Protein AF-A0A1S8C5I7-F1 (afdb_monomer)

Nearest PDB structures (foldseek):
  5ugz-assembly2_B  TM=8.066E-01  e=6.569E-02  Escherichia coli
  6fvj-assembly2_B  TM=6.673E-01  e=2.193E-01  Mycobacterium tuberculosis
  6fvj-assembly5_E  TM=6.639E-01  e=2.345E-01  Mycobacterium tuberculosis
  4dnp-assembly1_A  TM=7.672E-01  e=3.748E-01  Petunia x hybrida
  6fw5-assembly2_B  TM=6.470E-01  e=4.285E-01  Mycobacterium tuberculosis CDC1551

Radius of gyration: 14.17 Å; Cα contacts (8 Å, |Δi|>4): 96; chains: 1; bounding box: 42×15×36 Å

Mean predicted aligned error: 10.76 Å

Solvent-accessible surface area (backbone atoms only — not comparable to full-atom values): 5033 Å² total; per-residue (Å²): 135,88,78,78,86,74,85,69,82,79,69,76,59,47,80,84,54,81,56,66,55,60,76,72,40,22,74,60,21,90,86,55,52,68,69,61,59,68,49,44,54,69,36,46,69,23,53,61,47,80,52,79,37,76,93,32,36,80,56,36,68,80,77,37,40,69,65,47,51,51,54,54,51,53,48,46,73,75,72,104

Secondary structure (DSSP, 8-state):
--------S----BTT----------TT-SSS-HHHHHHHHHHBSS-------TT--S-HHHHSHHHHHHHHHHHHHHH-

pLDDT: mean 72.2, std 20.96, range [31.3, 95.0]

Sequence (80 aa):
LVPGAAAGPAATRWAGSGCRRCTCGGAQDAFLGRAATEATGEFVSGPYALEVLEDADHWLPELAADRVGELVTAHVRTHG

Structure (mmCIF, N/CA/C/O backbone):
data_AF-A0A1S8C5I7-F1
#
_entry.id   AF-A0A1S8C5I7-F1
#
loop_
_atom_site.group_PDB
_atom_site.id
_atom_site.type_symbol
_atom_site.label_atom_id
_atom_site.label_alt_id
_atom_site.label_comp_id
_atom_site.label_asym_id
_atom_site.label_entity_id
_atom_site.label_seq_id
_atom_site.pdbx_PDB_ins_code
_atom_site.Cartn_x
_atom_site.Cartn_y
_atom_site.Cartn_z
_atom_site.occupancy
_atom_site.B_iso_or_equiv
_atom_site.auth_seq_id
_atom_site.auth_comp_id
_atom_site.auth_asym_id
_atom_site.auth_atom_id
_atom_site.pdbx_PDB_model_num
ATOM 1 N N . LEU A 1 1 ? 26.847 -3.207 4.632 1.00 37.00 1 LEU A N 1
ATOM 2 C CA . LEU A 1 1 ? 26.552 -3.828 5.942 1.00 37.00 1 LEU A CA 1
ATOM 3 C C . LEU A 1 1 ? 26.103 -2.718 6.880 1.00 37.00 1 LEU A C 1
ATOM 5 O O . LEU A 1 1 ? 26.952 -2.008 7.401 1.00 37.00 1 LEU A O 1
ATOM 9 N N . VAL A 1 2 ? 24.797 -2.484 7.005 1.00 40.31 2 VAL A N 1
ATOM 10 C CA . VAL A 1 2 ? 24.283 -1.550 8.018 1.00 40.31 2 VAL A CA 1
ATOM 11 C C . VAL A 1 2 ? 24.263 -2.320 9.345 1.00 40.31 2 VAL A C 1
ATOM 13 O O . VAL A 1 2 ? 23.630 -3.376 9.392 1.00 40.31 2 VAL A O 1
ATOM 16 N N . PRO A 1 3 ? 24.996 -1.894 10.387 1.00 36.28 3 PRO A N 1
ATOM 17 C CA . PRO A 1 3 ? 25.014 -2.604 11.654 1.00 36.28 3 PRO A CA 1
ATOM 18 C C . PRO A 1 3 ? 23.746 -2.305 12.464 1.00 36.28 3 PRO A C 1
ATOM 20 O O . PRO A 1 3 ? 23.314 -1.161 12.546 1.00 36.28 3 PRO A O 1
ATOM 23 N N . GLY A 1 4 ? 23.193 -3.371 13.051 1.00 39.41 4 GLY A N 1
ATOM 24 C CA . GLY A 1 4 ? 22.288 -3.417 14.205 1.00 39.41 4 GLY A CA 1
ATOM 25 C C . GLY A 1 4 ? 21.397 -2.205 14.474 1.00 39.41 4 GLY A C 1
ATOM 26 O O . GLY A 1 4 ? 21.761 -1.332 15.260 1.00 39.41 4 GLY A O 1
ATOM 27 N N . ALA A 1 5 ? 20.172 -2.227 13.946 1.00 44.28 5 ALA A N 1
ATOM 28 C CA . ALA A 1 5 ? 19.079 -1.460 14.530 1.00 44.28 5 ALA A CA 1
ATOM 29 C C . ALA A 1 5 ? 18.709 -2.103 15.878 1.00 44.28 5 ALA A C 1
ATOM 31 O O . ALA A 1 5 ? 18.047 -3.139 15.930 1.00 44.28 5 ALA A O 1
ATOM 32 N N . ALA A 1 6 ? 19.199 -1.525 16.974 1.00 40.03 6 ALA A N 1
ATOM 33 C CA . ALA A 1 6 ? 18.743 -1.871 18.311 1.00 40.03 6 ALA A CA 1
ATOM 34 C C . ALA A 1 6 ? 17.269 -1.458 18.460 1.00 40.03 6 ALA A C 1
ATOM 36 O O . ALA A 1 6 ? 16.914 -0.311 18.183 1.00 40.03 6 ALA A O 1
ATOM 37 N N . ALA A 1 7 ? 16.421 -2.395 18.891 1.00 43.97 7 ALA A N 1
ATOM 38 C CA . ALA A 1 7 ? 15.024 -2.131 19.208 1.00 43.97 7 ALA A CA 1
ATOM 39 C C . ALA A 1 7 ? 14.939 -1.110 20.358 1.00 43.97 7 ALA A C 1
ATOM 41 O O . ALA A 1 7 ? 15.359 -1.385 21.483 1.00 43.97 7 ALA A O 1
ATOM 42 N N . GLY A 1 8 ? 14.441 0.090 20.049 1.00 38.28 8 GLY A N 1
ATOM 43 C CA . GLY A 1 8 ? 14.103 1.115 21.036 1.00 38.28 8 GLY A CA 1
ATOM 44 C C . GLY A 1 8 ? 12.891 0.713 21.890 1.00 38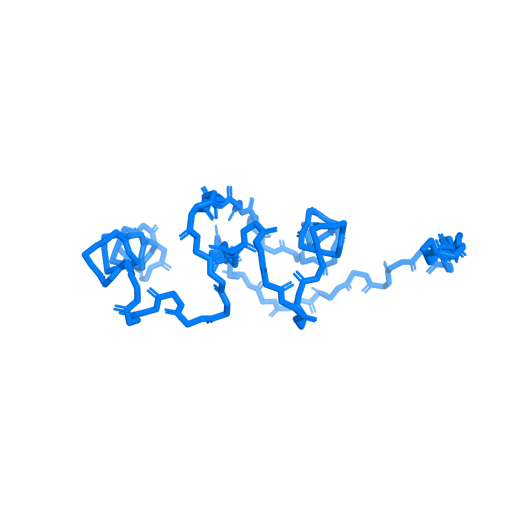.28 8 GLY A C 1
ATOM 45 O O . GLY A 1 8 ? 12.217 -0.272 21.581 1.00 38.28 8 GLY A O 1
ATOM 46 N N . PRO A 1 9 ? 12.613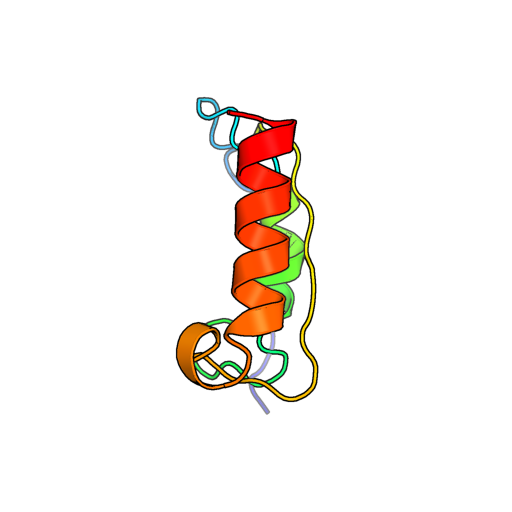 1.448 22.983 1.00 41.28 9 PRO A N 1
ATOM 47 C CA . PRO A 1 9 ? 11.560 1.098 23.932 1.00 41.28 9 PRO A CA 1
ATOM 48 C C . PRO A 1 9 ? 10.189 1.033 23.250 1.00 41.28 9 PRO A C 1
ATOM 50 O O . PRO A 1 9 ? 9.918 1.793 22.321 1.00 41.28 9 PRO A O 1
ATOM 53 N N . ALA A 1 10 ? 9.360 0.103 23.738 1.00 49.88 10 ALA A N 1
ATOM 54 C CA . ALA A 1 10 ? 8.056 -0.282 23.211 1.00 49.88 10 ALA A CA 1
ATOM 55 C C . ALA A 1 10 ? 7.294 0.880 22.557 1.00 49.88 10 ALA A C 1
ATOM 57 O O . ALA A 1 10 ? 6.864 1.820 23.224 1.00 49.88 10 ALA A O 1
ATOM 58 N N . ALA A 1 11 ? 7.140 0.752 21.241 1.00 47.91 11 ALA A N 1
ATOM 59 C CA . ALA A 1 11 ? 6.155 1.403 20.400 1.00 47.91 11 ALA A CA 1
ATOM 60 C C . ALA A 1 11 ? 4.924 1.890 21.179 1.00 47.91 11 ALA A C 1
ATOM 62 O O . ALA A 1 11 ? 4.052 1.099 21.545 1.00 47.91 11 ALA A O 1
ATOM 63 N N . THR A 1 12 ? 4.816 3.195 21.422 1.00 44.91 12 THR A N 1
ATOM 64 C CA . THR A 1 12 ? 3.561 3.774 21.903 1.00 44.91 12 THR A CA 1
ATOM 65 C C . THR A 1 12 ? 2.501 3.523 20.834 1.00 44.91 12 THR A C 1
ATOM 67 O O . THR A 1 12 ? 2.524 4.151 19.776 1.00 44.91 12 THR A O 1
ATOM 70 N N . ARG A 1 13 ? 1.591 2.578 21.096 1.00 49.19 13 ARG A N 1
ATOM 71 C CA . ARG A 1 13 ? 0.447 2.252 20.239 1.00 49.19 13 ARG A CA 1
ATOM 72 C C . ARG A 1 13 ? -0.268 3.544 19.841 1.00 49.19 13 ARG A C 1
ATOM 74 O O . ARG A 1 13 ? -0.797 4.239 20.711 1.00 49.19 13 ARG A O 1
ATOM 81 N N . TRP A 1 14 ? -0.317 3.857 18.548 1.00 42.53 14 TRP A N 1
ATOM 82 C CA . TRP A 1 14 ? -1.107 4.980 18.049 1.00 42.53 14 TRP A CA 1
ATOM 83 C C . TRP A 1 14 ? -2.591 4.600 18.151 1.00 42.53 14 TRP A C 1
ATOM 85 O O . TRP A 1 14 ? -3.172 3.919 17.299 1.00 42.53 14 TRP A O 1
ATOM 95 N N . ALA A 1 15 ? -3.198 4.958 19.280 1.00 37.66 15 ALA A N 1
ATOM 96 C CA . ALA A 1 15 ? -4.619 4.789 19.522 1.00 37.66 15 ALA A CA 1
ATOM 97 C C . ALA A 1 15 ? -5.372 5.901 18.784 1.00 37.66 15 ALA A C 1
ATOM 99 O O . ALA A 1 15 ? -5.283 7.059 19.184 1.00 37.66 15 ALA A O 1
ATOM 100 N N . GLY A 1 16 ? -6.112 5.563 17.720 1.00 44.19 16 GLY A N 1
ATOM 101 C CA . GLY A 1 16 ? -7.047 6.534 17.140 1.00 44.19 16 GLY A CA 1
ATOM 102 C C . GLY A 1 16 ? -7.429 6.430 15.665 1.00 44.19 16 GLY A C 1
ATOM 103 O O . GLY A 1 16 ? -8.212 7.264 15.227 1.00 44.19 16 GLY A O 1
ATOM 104 N N . SER A 1 17 ? -6.967 5.456 14.880 1.00 44.25 17 SER A N 1
ATOM 105 C CA . SER A 1 17 ? -7.370 5.379 13.466 1.00 44.25 17 SER A CA 1
ATOM 106 C C . SER A 1 17 ? -7.565 3.937 13.007 1.00 44.25 17 SER A C 1
ATOM 108 O O . SER A 1 17 ? -6.632 3.151 12.864 1.00 44.25 17 SER A O 1
ATOM 110 N N . GLY A 1 18 ? -8.832 3.579 12.785 1.00 41.19 18 GLY A N 1
ATOM 111 C CA . GLY A 1 18 ? -9.269 2.280 12.281 1.00 41.19 18 GLY A CA 1
ATOM 112 C C . GLY A 1 18 ? -8.989 2.084 10.791 1.00 41.19 18 GLY A C 1
ATOM 113 O O . GLY A 1 18 ? -9.910 1.759 10.051 1.00 41.19 18 GLY A O 1
ATOM 114 N N . CYS A 1 19 ? -7.747 2.272 10.343 1.00 31.30 19 CYS A N 1
ATOM 115 C CA . CYS A 1 19 ? -7.366 2.000 8.958 1.00 31.30 19 CYS A CA 1
ATOM 116 C C . CYS A 1 19 ? -6.995 0.519 8.821 1.00 31.30 19 CYS A C 1
ATOM 118 O O . CYS A 1 19 ? -6.120 0.042 9.540 1.00 31.30 19 CYS A O 1
ATOM 120 N N . ARG A 1 20 ? -7.722 -0.222 7.972 1.00 46.88 20 ARG A N 1
ATOM 121 C CA . ARG A 1 20 ? -7.807 -1.695 8.027 1.00 46.88 20 ARG A CA 1
ATOM 122 C C . ARG A 1 20 ? -6.881 -2.490 7.100 1.00 46.88 20 ARG A C 1
ATOM 124 O O . ARG A 1 20 ? -7.010 -3.710 7.059 1.00 46.88 20 ARG A O 1
ATOM 131 N N . ARG A 1 21 ? -5.948 -1.843 6.388 1.00 46.91 21 ARG A N 1
ATOM 132 C CA . ARG A 1 21 ? -4.900 -2.479 5.556 1.00 46.91 21 ARG A CA 1
ATOM 133 C C . ARG A 1 21 ? -4.090 -1.403 4.820 1.00 46.91 21 ARG A C 1
ATOM 135 O O . ARG A 1 21 ? -4.653 -0.690 4.004 1.00 46.91 21 ARG A O 1
ATOM 142 N N . CYS A 1 22 ? -2.792 -1.289 5.092 1.00 41.47 22 CYS A N 1
ATOM 143 C CA . CYS A 1 22 ? -1.887 -0.385 4.374 1.00 41.47 22 CYS A CA 1
ATOM 144 C C . CYS A 1 22 ? -0.959 -1.225 3.491 1.00 41.47 22 CYS A C 1
ATOM 146 O O . CYS A 1 22 ? -0.172 -2.011 4.010 1.00 41.47 22 CYS A O 1
ATOM 148 N N . THR A 1 23 ? -1.051 -1.076 2.171 1.00 45.84 23 THR A N 1
ATOM 149 C CA . THR A 1 23 ? -0.155 -1.735 1.214 1.00 45.84 23 THR A CA 1
ATOM 150 C C . THR A 1 23 ? 1.085 -0.876 1.002 1.00 45.84 23 THR A C 1
ATOM 152 O O . THR A 1 23 ? 1.020 0.129 0.300 1.00 45.84 23 THR A O 1
ATOM 155 N N . CYS A 1 24 ? 2.207 -1.258 1.604 1.00 47.22 24 CYS A N 1
ATOM 156 C CA . CYS A 1 24 ? 3.513 -0.659 1.332 1.00 47.22 24 CYS A CA 1
ATOM 157 C C . CYS A 1 24 ? 4.384 -1.789 0.789 1.00 47.22 24 CYS A C 1
ATOM 159 O O . CYS A 1 24 ? 4.756 -2.674 1.554 1.00 47.22 24 CYS A O 1
ATOM 161 N N . GLY A 1 25 ? 4.637 -1.839 -0.515 1.00 51.41 25 GLY A N 1
ATOM 162 C CA . GLY A 1 25 ? 5.163 -3.063 -1.109 1.00 51.41 25 GLY A CA 1
ATOM 163 C C . GLY A 1 25 ? 6.119 -2.814 -2.244 1.00 51.41 25 GLY A C 1
ATOM 164 O O . GLY A 1 25 ? 5.737 -3.071 -3.364 1.00 51.41 25 GLY A O 1
ATOM 165 N N . GLY A 1 26 ? 7.342 -2.387 -1.963 1.00 54.78 26 GLY A N 1
ATOM 166 C CA . GLY A 1 26 ? 8.461 -2.651 -2.855 1.00 54.78 26 GLY A CA 1
ATOM 167 C C . GLY A 1 26 ? 9.522 -3.375 -2.049 1.00 54.78 26 GLY A C 1
ATOM 168 O O . GLY A 1 26 ? 10.082 -2.787 -1.125 1.00 54.78 26 GLY A O 1
ATOM 169 N N . ALA A 1 27 ? 9.800 -4.649 -2.339 1.00 62.28 27 ALA A N 1
ATOM 170 C CA . ALA A 1 27 ? 10.891 -5.358 -1.656 1.00 62.28 27 ALA A CA 1
ATOM 171 C C . ALA A 1 27 ? 12.252 -4.660 -1.871 1.00 62.28 27 ALA A C 1
ATOM 173 O O . ALA A 1 27 ? 13.197 -4.882 -1.110 1.00 62.28 27 ALA A O 1
ATOM 174 N N . GLN A 1 28 ? 12.325 -3.790 -2.886 1.00 72.38 28 GLN A N 1
ATOM 175 C CA . GLN A 1 28 ? 13.495 -3.018 -3.286 1.00 72.38 28 GLN A CA 1
ATOM 176 C C . GLN A 1 28 ? 13.362 -1.506 -3.011 1.00 72.38 28 GLN A C 1
ATOM 178 O O . GLN A 1 28 ? 14.127 -0.717 -3.563 1.00 72.38 28 GLN A O 1
ATOM 183 N N . ASP A 1 29 ? 12.417 -1.076 -2.166 1.00 81.81 29 ASP A N 1
ATOM 184 C CA . ASP A 1 29 ? 12.258 0.341 -1.815 1.00 81.81 29 ASP A CA 1
ATOM 185 C C . ASP A 1 29 ? 13.470 0.854 -1.002 1.00 81.81 29 ASP A C 1
ATOM 187 O O . ASP A 1 29 ? 13.788 0.365 0.084 1.00 81.81 29 ASP A O 1
ATOM 191 N N . ALA A 1 30 ? 14.164 1.862 -1.542 1.00 84.06 30 ALA A N 1
ATOM 192 C CA . ALA A 1 30 ? 15.351 2.462 -0.928 1.00 84.06 30 ALA A CA 1
ATOM 193 C C . ALA A 1 30 ? 15.040 3.366 0.281 1.00 84.06 30 ALA A C 1
ATOM 195 O O . ALA A 1 30 ? 15.940 3.687 1.060 1.00 84.06 30 ALA A O 1
ATOM 196 N N . PHE A 1 31 ? 13.787 3.790 0.436 1.00 85.38 31 PHE A N 1
ATOM 197 C CA . PHE A 1 31 ? 13.319 4.694 1.485 1.00 85.38 31 PHE A CA 1
ATOM 198 C C . PHE A 1 31 ? 12.550 3.953 2.581 1.00 85.38 31 PHE A C 1
ATOM 200 O O . PHE A 1 31 ? 12.585 4.368 3.741 1.00 85.38 31 PHE A O 1
ATOM 207 N N 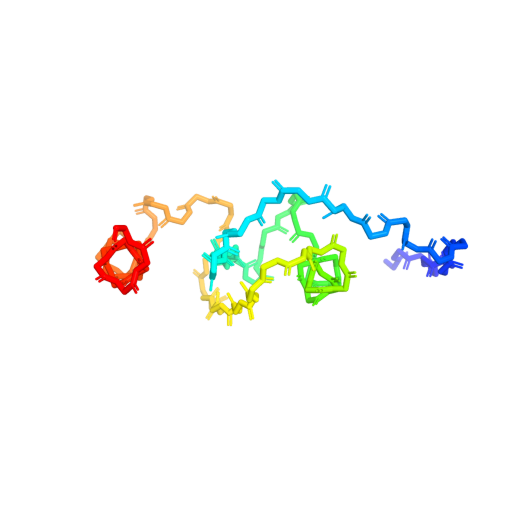. LEU A 1 32 ? 11.884 2.848 2.233 1.00 83.12 32 LEU A N 1
ATOM 208 C CA . LEU A 1 32 ? 11.097 2.033 3.158 1.00 83.12 32 LEU A CA 1
ATOM 209 C C . LEU A 1 32 ? 11.702 0.637 3.323 1.00 83.12 32 LEU A C 1
ATOM 211 O O . LEU A 1 32 ? 11.499 -0.268 2.521 1.00 83.12 32 LEU A O 1
ATOM 215 N N . GLY A 1 33 ? 12.426 0.445 4.427 1.00 82.69 33 GLY A N 1
ATOM 216 C CA . GLY A 1 33 ? 13.036 -0.842 4.744 1.00 82.69 33 GLY A CA 1
ATOM 217 C C . GLY A 1 33 ? 12.015 -1.902 5.166 1.00 82.69 33 GLY A C 1
ATOM 218 O O . GLY A 1 33 ? 11.138 -1.645 5.992 1.00 82.69 33 GLY A O 1
ATOM 219 N N . ARG A 1 34 ? 12.209 -3.137 4.686 1.00 82.00 34 ARG A N 1
ATOM 220 C CA . ARG A 1 34 ? 11.357 -4.306 4.974 1.00 82.00 34 ARG A CA 1
ATOM 221 C C . ARG A 1 34 ? 11.016 -4.486 6.456 1.00 82.00 34 ARG A C 1
ATOM 223 O O . ARG A 1 34 ? 9.850 -4.654 6.786 1.00 82.00 34 ARG A O 1
ATOM 230 N N . ALA A 1 35 ? 12.009 -4.410 7.342 1.00 87.25 35 ALA A N 1
ATOM 231 C CA . ALA A 1 35 ? 11.795 -4.612 8.777 1.00 87.25 35 ALA A CA 1
ATOM 232 C C . ALA A 1 35 ? 10.834 -3.573 9.385 1.00 87.25 35 ALA A C 1
ATOM 234 O O . ALA A 1 35 ? 9.991 -3.919 10.205 1.00 87.25 35 ALA A O 1
ATOM 235 N N . ALA A 1 36 ? 10.933 -2.308 8.964 1.00 85.00 36 ALA A N 1
ATOM 236 C CA . ALA A 1 36 ? 10.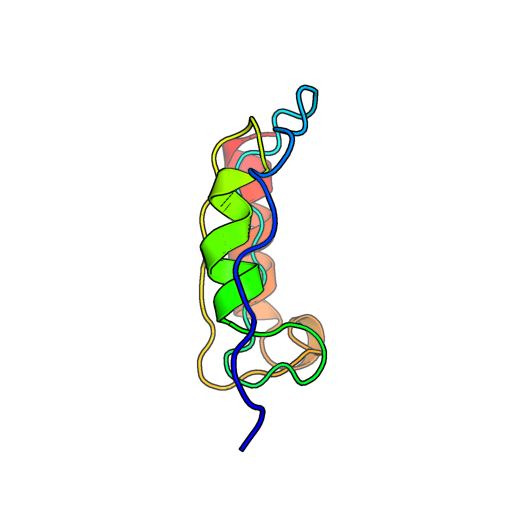028 -1.259 9.430 1.00 85.00 36 ALA A CA 1
ATOM 237 C C . ALA A 1 36 ? 8.606 -1.469 8.888 1.00 85.00 36 ALA A C 1
ATOM 239 O O . ALA A 1 36 ? 7.630 -1.307 9.623 1.00 85.00 36 ALA A O 1
ATOM 240 N N . THR A 1 37 ? 8.485 -1.884 7.625 1.00 85.31 37 THR A N 1
ATOM 241 C CA . THR A 1 37 ? 7.194 -2.218 7.017 1.00 85.31 37 THR A CA 1
ATOM 242 C C . THR A 1 37 ? 6.534 -3.396 7.735 1.00 85.31 37 THR A C 1
ATOM 244 O O . THR A 1 37 ? 5.400 -3.265 8.181 1.00 85.31 37 THR A O 1
ATOM 247 N N . GLU A 1 38 ? 7.245 -4.506 7.948 1.00 86.88 38 GLU A N 1
ATOM 248 C CA . GLU A 1 38 ? 6.721 -5.675 8.672 1.00 86.88 38 GLU A CA 1
ATOM 249 C C . GLU A 1 38 ? 6.302 -5.324 10.111 1.00 86.88 38 GLU A C 1
ATOM 251 O O . GLU A 1 38 ? 5.225 -5.725 10.555 1.00 86.88 38 GLU A O 1
ATOM 256 N N . ALA A 1 39 ? 7.093 -4.507 10.816 1.00 88.75 39 ALA A N 1
ATOM 257 C CA . ALA A 1 39 ? 6.800 -4.098 12.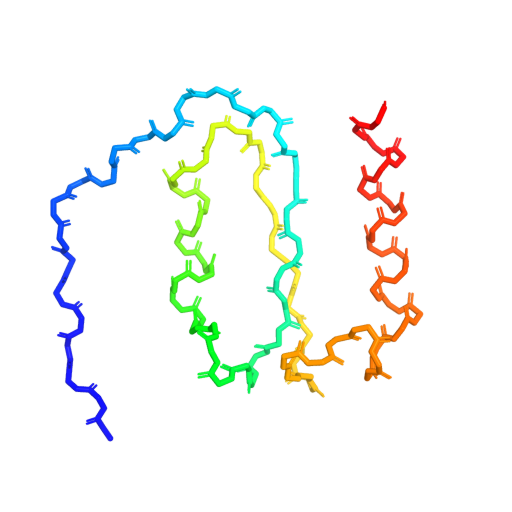190 1.00 88.75 39 ALA A CA 1
ATOM 258 C C . ALA A 1 39 ? 5.638 -3.096 12.304 1.00 88.75 39 ALA A C 1
ATOM 260 O O . ALA A 1 39 ? 5.105 -2.903 13.394 1.00 88.75 39 ALA A O 1
ATOM 261 N N . THR A 1 40 ? 5.204 -2.461 11.206 1.00 86.62 40 THR A N 1
ATOM 262 C CA . THR A 1 40 ? 4.169 -1.406 11.226 1.00 86.62 40 THR A CA 1
ATOM 263 C C . THR A 1 40 ? 2.874 -1.867 11.906 1.00 86.62 40 THR A C 1
ATOM 265 O O . THR A 1 40 ? 2.228 -1.077 12.599 1.00 86.62 40 THR A O 1
ATOM 268 N N . GLY A 1 41 ? 2.527 -3.153 11.783 1.00 86.81 41 GLY A N 1
ATOM 269 C CA . GLY A 1 41 ? 1.366 -3.752 12.445 1.00 86.81 41 GLY A CA 1
ATOM 270 C C . GLY A 1 41 ? 1.353 -3.601 13.972 1.00 86.81 41 GLY A C 1
ATOM 271 O O . GLY A 1 41 ? 0.280 -3.531 14.564 1.00 86.81 41 GLY A O 1
ATOM 272 N N . GLU A 1 42 ? 2.520 -3.490 14.610 1.00 90.44 42 GLU A N 1
ATOM 273 C CA . GLU A 1 42 ? 2.654 -3.320 16.064 1.00 90.44 42 GLU A CA 1
ATOM 274 C C . GLU A 1 42 ? 2.282 -1.904 16.532 1.00 90.44 42 GLU A C 1
ATOM 276 O O . GLU A 1 42 ? 1.890 -1.697 17.682 1.00 90.44 42 GLU A O 1
ATOM 281 N N . PHE A 1 43 ? 2.378 -0.920 15.636 1.00 88.25 43 PHE A N 1
ATOM 282 C CA . PHE A 1 43 ? 2.189 0.497 15.953 1.00 88.25 43 PHE A CA 1
ATOM 283 C C . PHE A 1 43 ? 0.768 0.990 15.662 1.00 88.25 43 PHE A C 1
ATOM 285 O O . PHE A 1 43 ? 0.363 2.034 16.181 1.00 88.25 43 PHE A O 1
ATOM 292 N N . VAL A 1 44 ? -0.004 0.253 14.858 1.00 84.19 44 VAL A N 1
ATOM 293 C CA . VAL A 1 44 ? -1.363 0.632 14.450 1.00 84.19 44 VAL A CA 1
ATOM 294 C C . VAL A 1 44 ? -2.433 -0.063 15.295 1.00 84.19 44 VAL A C 1
ATOM 296 O O . VAL A 1 44 ? -2.274 -1.181 15.776 1.00 84.19 44 VAL A O 1
ATOM 299 N N . SER A 1 45 ? -3.558 0.622 15.514 1.00 85.50 45 SER A N 1
ATOM 300 C CA . SER A 1 45 ? -4.697 0.079 16.274 1.00 85.50 45 SER A CA 1
ATOM 301 C C . SER A 1 45 ? -5.778 -0.558 15.393 1.00 85.50 45 SER A C 1
ATOM 303 O O . SER A 1 45 ? -6.601 -1.323 15.902 1.00 85.50 45 SER A O 1
ATOM 305 N N . GLY A 1 46 ? -5.771 -0.268 14.089 1.00 80.62 46 GLY A N 1
ATOM 306 C CA . GLY A 1 46 ? -6.601 -0.932 13.087 1.00 80.62 46 GLY A CA 1
ATOM 307 C C . GLY A 1 46 ? -5.937 -2.198 12.531 1.00 80.62 46 GLY A C 1
ATOM 308 O O . GLY A 1 46 ? -4.723 -2.349 12.642 1.00 80.62 46 GLY A O 1
ATOM 309 N N . PRO A 1 47 ? -6.711 -3.124 11.938 1.00 81.81 47 PRO A N 1
ATOM 310 C CA . PRO A 1 47 ? -6.149 -4.242 11.194 1.00 81.81 47 PRO A CA 1
ATOM 311 C C . PRO A 1 47 ? -5.081 -3.809 10.195 1.00 81.81 47 PRO A C 1
ATOM 313 O O . PRO A 1 47 ? -5.265 -2.876 9.421 1.00 81.81 47 PRO A O 1
ATOM 316 N N . TYR A 1 48 ? -3.967 -4.519 10.216 1.00 84.31 48 TYR A N 1
ATOM 317 C CA . TYR A 1 48 ? -2.847 -4.298 9.325 1.00 84.31 48 TYR A CA 1
ATOM 318 C C . TYR A 1 48 ? -2.685 -5.520 8.438 1.00 84.31 48 TYR A C 1
ATOM 320 O O . TYR A 1 48 ? -2.807 -6.655 8.901 1.00 84.31 48 TYR A O 1
ATOM 328 N N . ALA A 1 49 ? -2.416 -5.288 7.162 1.00 84.31 49 ALA A N 1
ATOM 329 C CA . ALA A 1 49 ? -2.083 -6.351 6.242 1.00 84.31 49 ALA A CA 1
ATOM 330 C C . ALA A 1 49 ? -1.119 -5.827 5.191 1.00 84.31 49 ALA A C 1
ATOM 332 O O . ALA A 1 49 ? -1.372 -4.787 4.580 1.00 84.31 49 ALA A O 1
ATOM 333 N N . LEU A 1 50 ? -0.040 -6.578 5.017 1.00 87.31 50 LEU A N 1
ATOM 334 C CA . LEU A 1 50 ? 1.074 -6.264 4.147 1.00 87.31 50 LEU A CA 1
ATOM 335 C C . LEU A 1 50 ? 1.004 -7.146 2.901 1.00 87.31 50 LEU A C 1
ATOM 337 O O . LEU A 1 50 ? 0.930 -8.366 3.011 1.00 87.31 50 LEU A O 1
ATOM 341 N N . GLU A 1 51 ? 1.050 -6.514 1.734 1.00 87.88 51 GLU A N 1
ATOM 342 C CA . GLU A 1 51 ? 1.221 -7.175 0.440 1.00 87.88 51 GLU A CA 1
ATOM 343 C C . GLU A 1 51 ? 2.572 -6.735 -0.125 1.00 87.88 51 GLU A C 1
ATOM 345 O O . GLU A 1 51 ? 2.818 -5.535 -0.262 1.00 87.88 51 GLU A O 1
ATOM 350 N N . VAL A 1 52 ? 3.448 -7.694 -0.423 1.00 85.81 52 VAL A N 1
ATOM 351 C CA . VAL A 1 52 ? 4.795 -7.432 -0.946 1.00 85.81 52 VAL A CA 1
ATOM 352 C C . VAL A 1 52 ? 4.798 -7.663 -2.452 1.00 85.81 52 VAL A C 1
ATOM 354 O O . VAL A 1 52 ? 4.392 -8.729 -2.914 1.00 85.81 52 VAL A O 1
ATOM 357 N N . LEU A 1 53 ? 5.261 -6.672 -3.216 1.00 86.50 53 LEU A N 1
ATOM 358 C CA . LEU A 1 53 ? 5.560 -6.822 -4.636 1.00 86.50 53 LEU A CA 1
ATOM 359 C C . LEU A 1 53 ? 7.086 -6.925 -4.764 1.00 86.50 53 LEU A C 1
ATOM 361 O O . LEU A 1 53 ? 7.807 -5.969 -4.477 1.00 86.50 53 LEU A O 1
ATOM 365 N N . GLU A 1 54 ? 7.570 -8.120 -5.110 1.00 78.94 54 GLU A N 1
ATOM 366 C CA . GLU A 1 54 ? 9.004 -8.466 -5.091 1.00 78.94 54 GLU A CA 1
ATOM 367 C C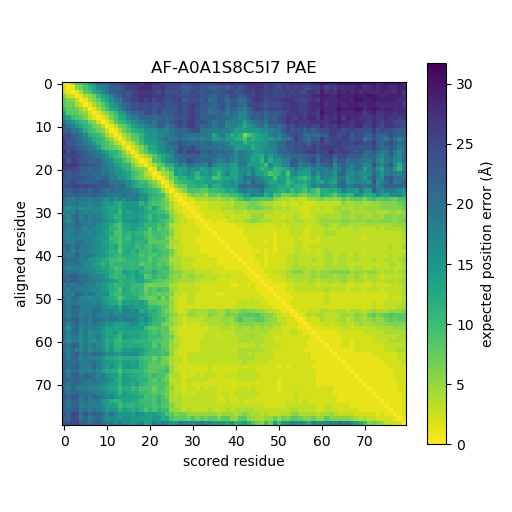 . GLU A 1 54 ? 9.821 -7.681 -6.134 1.00 78.94 54 GLU A C 1
ATOM 369 O O . GLU A 1 54 ? 10.959 -7.301 -5.866 1.00 78.94 54 GLU A O 1
ATOM 374 N N . ASP A 1 55 ? 9.220 -7.372 -7.287 1.00 78.12 55 ASP A N 1
ATOM 375 C CA . ASP A 1 55 ? 9.898 -6.762 -8.443 1.00 78.12 55 ASP A CA 1
ATOM 376 C C . ASP A 1 55 ? 9.647 -5.248 -8.581 1.00 78.12 55 ASP A C 1
ATOM 378 O O . ASP A 1 55 ? 9.714 -4.695 -9.679 1.00 78.12 55 ASP A O 1
ATOM 382 N N . ALA A 1 56 ? 9.312 -4.567 -7.482 1.00 81.62 56 ALA A N 1
ATOM 383 C CA . ALA A 1 56 ? 9.009 -3.140 -7.491 1.00 81.62 56 ALA A CA 1
ATOM 384 C C . ALA A 1 56 ? 9.751 -2.368 -6.390 1.00 81.62 56 ALA A C 1
ATOM 386 O O . ALA A 1 56 ? 10.102 -2.912 -5.335 1.00 81.62 56 ALA A O 1
ATOM 387 N N . ASP A 1 57 ? 9.994 -1.086 -6.660 1.00 83.81 57 ASP A N 1
ATOM 388 C CA . ASP A 1 57 ? 10.633 -0.137 -5.751 1.00 83.81 57 ASP A CA 1
ATOM 389 C C . ASP A 1 57 ? 9.605 0.859 -5.177 1.00 83.81 57 ASP A C 1
ATOM 391 O O . ASP A 1 57 ? 8.433 0.528 -5.013 1.00 83.81 57 ASP A O 1
ATOM 395 N N . HIS A 1 58 ? 10.042 2.072 -4.836 1.00 89.31 58 HIS A N 1
ATOM 396 C CA . HIS A 1 58 ? 9.189 3.126 -4.292 1.00 89.31 58 HIS A CA 1
ATOM 397 C C . HIS A 1 58 ? 8.061 3.582 -5.243 1.00 89.31 58 HIS A C 1
ATOM 399 O O . HIS A 1 58 ? 7.025 4.069 -4.788 1.00 89.31 58 HIS A O 1
ATOM 405 N N . TRP A 1 59 ? 8.229 3.417 -6.557 1.00 91.06 59 TRP A N 1
ATOM 406 C CA . TRP A 1 59 ? 7.321 3.920 -7.598 1.00 91.06 59 TRP A CA 1
ATOM 407 C C . TRP A 1 59 ? 6.267 2.879 -7.998 1.00 91.06 59 TRP A C 1
ATOM 409 O O . TRP A 1 59 ? 6.067 2.552 -9.168 1.00 91.06 59 TRP A O 1
ATOM 419 N N . LEU A 1 60 ? 5.595 2.304 -6.997 1.00 88.06 60 LEU A N 1
ATOM 420 C CA . LEU A 1 60 ? 4.609 1.235 -7.192 1.00 88.06 60 LEU A CA 1
ATOM 421 C C . LEU A 1 60 ? 3.455 1.592 -8.133 1.00 88.06 60 LEU A C 1
ATOM 423 O O . LEU A 1 60 ? 3.108 0.744 -8.960 1.00 88.06 60 LEU A O 1
ATOM 427 N N . PRO A 1 61 ? 2.833 2.785 -8.039 1.00 90.00 61 PRO A N 1
ATOM 428 C CA . PRO A 1 61 ? 1.760 3.154 -8.957 1.00 90.00 61 PRO A CA 1
ATOM 429 C C . PRO A 1 61 ? 2.206 3.160 -10.422 1.00 90.00 61 PRO A C 1
ATOM 431 O O . PRO A 1 61 ? 1.404 2.857 -11.298 1.00 90.00 61 PRO A O 1
ATOM 434 N N . GLU A 1 62 ? 3.470 3.477 -10.693 1.00 92.50 62 GLU A N 1
ATOM 435 C CA . GLU A 1 62 ? 4.041 3.534 -12.035 1.00 92.50 62 GLU A CA 1
ATOM 436 C C . GLU A 1 62 ? 4.484 2.154 -12.538 1.00 92.50 62 GLU A C 1
ATOM 438 O O . GLU A 1 62 ? 4.284 1.833 -13.709 1.00 92.50 62 GLU A O 1
ATOM 443 N N . LEU A 1 63 ? 5.072 1.331 -11.666 1.00 89.62 63 LEU A N 1
ATOM 444 C CA . LEU A 1 63 ? 5.642 0.031 -12.035 1.00 89.62 63 LEU A CA 1
ATOM 445 C C . LEU A 1 63 ? 4.628 -1.120 -11.998 1.00 89.62 63 LEU A C 1
ATOM 447 O O . LEU A 1 63 ? 4.793 -2.112 -12.704 1.00 89.62 63 LEU A O 1
ATOM 451 N N . ALA A 1 64 ? 3.581 -1.001 -11.183 1.00 89.00 64 ALA A N 1
ATOM 452 C CA . ALA A 1 64 ? 2.605 -2.060 -10.936 1.00 89.00 64 ALA A CA 1
ATOM 453 C C . ALA A 1 64 ? 1.169 -1.514 -10.842 1.00 89.00 64 ALA A C 1
ATOM 455 O O . ALA A 1 64 ? 0.380 -1.971 -10.012 1.00 89.00 64 ALA A O 1
ATOM 456 N N . ALA A 1 65 ? 0.830 -0.543 -11.699 1.00 93.06 65 ALA A N 1
ATOM 457 C CA . ALA A 1 65 ? -0.430 0.206 -11.681 1.00 93.06 65 ALA A CA 1
ATOM 458 C C . ALA A 1 65 ? -1.679 -0.670 -11.488 1.00 93.06 65 ALA A C 1
ATOM 460 O O . ALA A 1 65 ? -2.472 -0.417 -10.581 1.00 93.06 65 ALA A O 1
ATOM 461 N N . ASP A 1 66 ? -1.830 -1.723 -12.298 1.00 95.00 66 ASP A N 1
ATOM 462 C CA . ASP A 1 66 ? -2.995 -2.614 -12.241 1.00 95.00 66 ASP A CA 1
ATOM 463 C C . ASP A 1 66 ? -3.090 -3.311 -10.882 1.00 95.00 66 ASP A C 1
ATOM 465 O O . ASP A 1 66 ? -4.127 -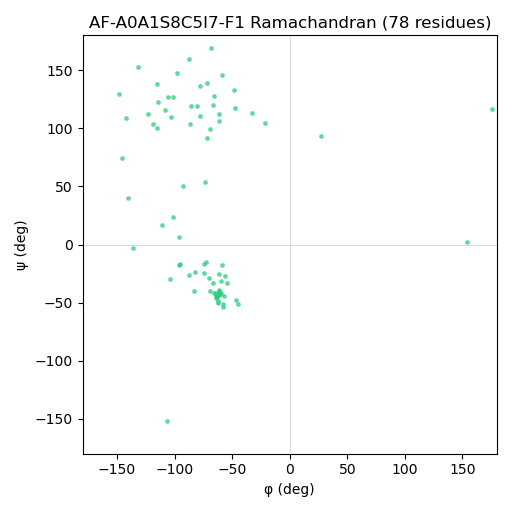3.273 -10.217 1.00 95.00 66 ASP A O 1
ATOM 469 N N . ARG A 1 67 ? -1.973 -3.880 -10.415 1.00 91.19 67 ARG A N 1
ATOM 470 C CA . ARG A 1 67 ? -1.930 -4.609 -9.147 1.00 91.19 67 ARG A CA 1
ATOM 471 C C . ARG A 1 67 ? -2.174 -3.688 -7.955 1.00 91.19 67 ARG A C 1
ATOM 473 O O . ARG A 1 67 ? -2.906 -4.048 -7.033 1.00 91.19 67 ARG A O 1
ATOM 480 N N . VAL A 1 68 ? -1.581 -2.499 -7.970 1.00 92.38 68 VAL A N 1
ATOM 481 C CA . VAL A 1 68 ? -1.799 -1.476 -6.941 1.00 92.38 68 VAL A CA 1
ATOM 482 C C . VAL A 1 68 ? -3.258 -1.021 -6.950 1.00 92.38 68 VAL A C 1
ATOM 484 O O . VAL A 1 68 ? -3.886 -0.965 -5.892 1.00 92.38 68 VAL A O 1
ATOM 487 N N . GLY A 1 69 ? -3.833 -0.765 -8.127 1.00 94.81 69 GLY A N 1
ATOM 488 C CA . GLY A 1 69 ? -5.229 -0.363 -8.285 1.00 94.81 69 GLY A CA 1
ATOM 489 C C . GLY A 1 69 ? -6.214 -1.406 -7.756 1.00 94.81 69 GLY A C 1
ATOM 490 O O . GLY A 1 69 ? -7.158 -1.054 -7.041 1.00 94.81 69 GLY A O 1
ATOM 491 N N . GLU A 1 70 ? -5.974 -2.690 -8.033 1.00 95.00 70 GLU A N 1
ATOM 492 C CA . GLU A 1 70 ? -6.742 -3.805 -7.469 1.00 95.00 70 GLU A CA 1
ATOM 493 C C . GLU A 1 70 ? -6.704 -3.804 -5.940 1.00 95.00 70 GLU A C 1
ATOM 495 O O . GLU A 1 70 ? -7.752 -3.855 -5.292 1.00 95.00 70 GLU A O 1
ATOM 500 N N . LEU A 1 71 ? -5.504 -3.731 -5.360 1.00 91.75 71 LEU A N 1
ATOM 501 C CA . LEU A 1 71 ? -5.296 -3.793 -3.916 1.00 91.75 71 LEU A CA 1
ATOM 502 C C . LEU A 1 71 ? -5.943 -2.608 -3.188 1.00 91.75 71 LEU A C 1
ATOM 504 O O . LEU A 1 71 ? -6.634 -2.803 -2.184 1.00 91.75 71 LEU A O 1
ATOM 508 N N . VAL A 1 72 ? -5.775 -1.393 -3.717 1.00 91.88 72 VAL A N 1
ATOM 509 C CA . VAL A 1 72 ? -6.396 -0.177 -3.174 1.00 91.88 72 VAL A CA 1
ATOM 510 C C . VAL A 1 72 ? -7.917 -0.258 -3.281 1.00 91.88 72 VAL A C 1
ATOM 512 O O . VAL A 1 72 ? -8.624 -0.006 -2.305 1.00 91.88 72 VAL A O 1
ATOM 515 N N . THR A 1 73 ? -8.446 -0.670 -4.434 1.00 95.00 73 THR A N 1
ATOM 516 C CA . THR A 1 73 ? -9.897 -0.795 -4.631 1.00 95.00 73 THR A CA 1
ATOM 517 C C . THR A 1 73 ? -10.497 -1.859 -3.712 1.00 95.00 73 THR A C 1
ATOM 519 O O . THR A 1 73 ? -11.555 -1.637 -3.122 1.00 95.00 73 THR A O 1
ATOM 522 N N . ALA A 1 74 ? -9.827 -3.003 -3.552 1.00 91.06 74 ALA A N 1
ATOM 523 C CA . ALA A 1 74 ? -10.245 -4.051 -2.626 1.00 91.06 74 ALA A CA 1
ATOM 524 C C . ALA A 1 74 ? -10.265 -3.544 -1.177 1.00 91.06 74 ALA A C 1
ATOM 526 O O . ALA A 1 74 ? -11.239 -3.788 -0.461 1.00 91.06 74 ALA A O 1
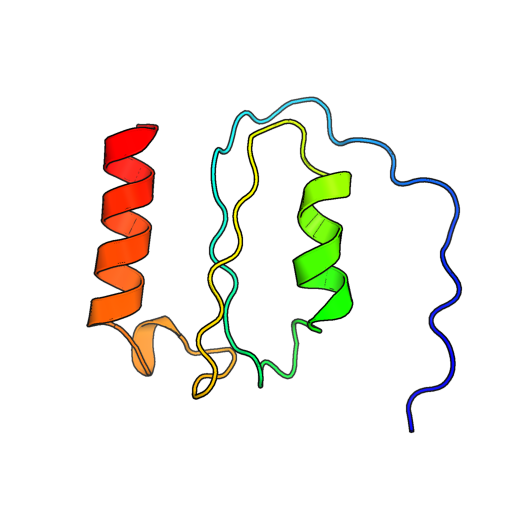ATOM 527 N N . HIS A 1 75 ? -9.243 -2.790 -0.757 1.00 88.81 75 HIS A N 1
ATOM 528 C CA . HIS A 1 75 ? -9.204 -2.164 0.563 1.00 88.81 75 HIS A CA 1
ATOM 529 C C . HIS A 1 75 ? -10.401 -1.230 0.781 1.00 88.81 75 HIS A C 1
ATOM 531 O O . HIS A 1 75 ? -11.150 -1.406 1.743 1.00 88.81 75 HIS A O 1
ATOM 537 N N . VAL A 1 76 ? -10.616 -0.280 -0.136 1.00 91.19 76 VAL A N 1
ATOM 538 C CA . VAL A 1 76 ? -11.703 0.706 -0.035 1.00 91.19 76 VAL A CA 1
ATOM 539 C C . VAL A 1 76 ? -13.068 0.021 -0.027 1.00 91.19 76 VAL A C 1
ATOM 541 O O . VAL A 1 76 ? -13.924 0.384 0.762 1.00 91.19 76 VAL A O 1
ATOM 544 N N . ARG A 1 77 ? -13.290 -1.017 -0.837 1.00 91.62 77 ARG A N 1
ATOM 545 C CA . ARG A 1 77 ? -14.576 -1.740 -0.848 1.00 91.62 77 ARG A CA 1
ATOM 546 C C . ARG A 1 77 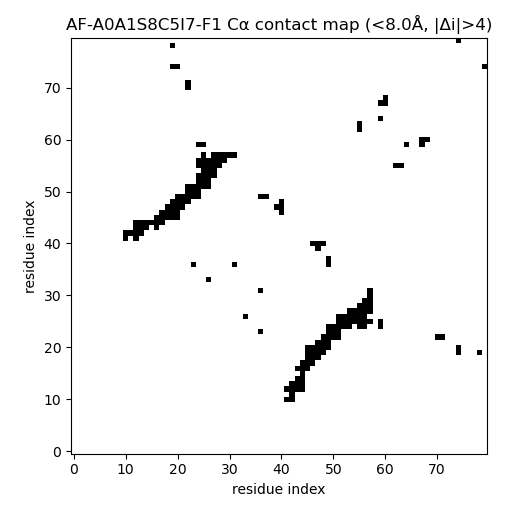? -14.833 -2.563 0.411 1.00 91.62 77 ARG A C 1
ATOM 548 O O . ARG A 1 77 ? -15.985 -2.792 0.757 1.00 91.62 77 ARG A O 1
ATOM 555 N N . THR A 1 78 ? -13.778 -3.045 1.063 1.00 86.56 78 THR A N 1
ATOM 556 C CA . THR A 1 78 ? -13.909 -3.871 2.272 1.00 86.56 78 THR A CA 1
ATOM 557 C C . THR A 1 78 ? -14.107 -3.010 3.525 1.00 86.56 78 THR A C 1
ATOM 559 O O . THR A 1 78 ? -14.624 -3.502 4.531 1.00 86.56 78 THR A O 1
ATOM 562 N N . HIS A 1 79 ? -13.671 -1.745 3.500 1.00 79.44 79 HIS A N 1
ATOM 563 C CA . HIS A 1 79 ? -13.546 -0.912 4.703 1.00 79.44 79 HIS A CA 1
ATOM 564 C C . HIS A 1 79 ? -14.045 0.536 4.575 1.00 79.44 79 HIS A C 1
ATOM 566 O O . HIS A 1 79 ? -13.955 1.268 5.562 1.00 79.44 79 HIS A O 1
ATOM 572 N N . GLY A 1 80 ? -14.500 0.954 3.392 1.00 59.25 80 GLY A N 1
ATOM 573 C CA . GLY A 1 80 ? -15.095 2.268 3.131 1.00 59.25 80 GLY A CA 1
ATOM 574 C C . GLY A 1 80 ? -16.564 2.370 3.508 1.00 59.25 80 GLY A C 1
ATOM 575 O O . GLY A 1 80 ? -17.169 1.340 3.884 1.00 59.25 80 GLY A O 1
#

Foldseek 3Di:
DDDDPDDDPQAPAPPDDQQAEDEDAEPAEPVDHPVCLVCVCRRYPHHYDYDYDDHDYRPCCVPPVVVVVVVVVVSVVVPD